Protein AF-A0A645HGG4-F1 (afdb_monomer_lite)

Organism: NCBI:txid1076179

Sequence (133 aa):
MFQNALDEYIRAIEFYDKREYKDSILYAAKSYESTLKVICGKTREQADGLTKEFVRSKYINDIPLQVSREGLRTNVLSSLPYLRNQLKVGHGEGGENILITPSLAKLILNLSATLNSFIVEQYKSYLPSPSNA

pLDDT: mean 90.97, std 12.58, range [39.81, 98.69]

InterPro domains:
  IPR026001 Abortive infection protein-like, C-terminal domain [PF14355] (4-123)

Structure (mmCIF, N/CA/C/O backbone):
data_AF-A0A645HGG4-F1
#
_entry.id   AF-A0A645HGG4-F1
#
loop_
_atom_site.group_PDB
_atom_site.id
_atom_site.type_symbol
_atom_site.label_atom_id
_atom_site.label_alt_id
_atom_site.label_comp_id
_atom_site.label_asym_id
_atom_site.label_entity_id
_atom_site.label_seq_id
_atom_site.pdbx_PDB_ins_code
_atom_site.Cartn_x
_atom_site.Cartn_y
_atom_site.Cartn_z
_atom_site.occupancy
_atom_site.B_iso_or_equiv
_atom_site.auth_seq_id
_atom_site.auth_comp_id
_atom_site.auth_asym_id
_atom_site.auth_atom_id
_atom_site.pdbx_PDB_model_num
ATOM 1 N N . MET A 1 1 ? -16.385 -6.948 -2.279 1.00 83.38 1 MET A N 1
ATOM 2 C CA . MET A 1 1 ? -15.962 -5.570 -1.932 1.00 83.38 1 MET A CA 1
ATOM 3 C C . MET A 1 1 ? -14.641 -5.194 -2.608 1.00 83.38 1 MET A C 1
ATOM 5 O O . MET A 1 1 ? -14.610 -4.180 -3.284 1.00 83.38 1 MET A O 1
ATOM 9 N N . PHE A 1 2 ? -13.587 -6.014 -2.506 1.00 93.94 2 PHE A N 1
ATOM 10 C CA . PHE A 1 2 ? -12.237 -5.693 -3.010 1.00 93.94 2 PHE A CA 1
ATOM 11 C C . PHE A 1 2 ? -11.905 -6.222 -4.422 1.00 93.94 2 PHE A C 1
ATOM 13 O O . PHE A 1 2 ? -10.733 -6.325 -4.763 1.00 93.94 2 PHE A O 1
ATOM 20 N N . GLN A 1 3 ? -12.902 -6.569 -5.247 1.00 95.50 3 GLN A N 1
ATOM 21 C CA . GLN A 1 3 ? -12.646 -7.255 -6.525 1.00 95.50 3 GLN A CA 1
ATOM 22 C C . GLN A 1 3 ? -11.762 -6.428 -7.469 1.00 95.50 3 GLN A C 1
ATOM 24 O O . GLN A 1 3 ? -10.765 -6.942 -7.951 1.00 95.50 3 GLN A O 1
ATOM 29 N N . ASN A 1 4 ? -12.048 -5.132 -7.640 1.00 95.69 4 ASN A N 1
ATOM 30 C CA . ASN A 1 4 ? -11.225 -4.268 -8.495 1.00 95.69 4 ASN A CA 1
ATOM 31 C C . ASN A 1 4 ? -9.761 -4.199 -8.022 1.00 95.69 4 ASN A C 1
ATOM 33 O O . ASN A 1 4 ? -8.844 -4.274 -8.831 1.00 95.69 4 ASN A O 1
ATOM 37 N N . ALA A 1 5 ? -9.540 -4.103 -6.707 1.00 96.88 5 ALA A N 1
ATOM 38 C CA . ALA A 1 5 ? -8.194 -4.081 -6.140 1.00 96.88 5 ALA A CA 1
ATOM 39 C C . ALA A 1 5 ? -7.453 -5.414 -6.347 1.00 96.88 5 ALA A C 1
ATOM 41 O O . ALA A 1 5 ? -6.242 -5.419 -6.577 1.00 96.88 5 ALA A O 1
ATOM 42 N N . LEU A 1 6 ? -8.171 -6.541 -6.283 1.00 97.69 6 LEU A N 1
ATOM 43 C CA . LEU A 1 6 ? -7.623 -7.866 -6.567 1.00 97.69 6 LEU A CA 1
ATOM 44 C C . LEU A 1 6 ? -7.273 -8.021 -8.052 1.00 97.69 6 LEU A C 1
ATOM 46 O O . LEU A 1 6 ? -6.174 -8.468 -8.364 1.00 97.69 6 LEU A O 1
ATOM 50 N N . ASP A 1 7 ? -8.160 -7.605 -8.954 1.00 98.44 7 ASP A N 1
ATOM 51 C CA . ASP A 1 7 ? -7.929 -7.664 -10.401 1.00 98.44 7 ASP A CA 1
ATOM 52 C C . ASP A 1 7 ? -6.708 -6.818 -10.800 1.00 98.44 7 ASP A C 1
ATOM 54 O O . ASP A 1 7 ? -5.884 -7.236 -11.614 1.00 98.44 7 ASP A O 1
ATOM 58 N N . GLU A 1 8 ? -6.543 -5.643 -10.184 1.00 98.44 8 GLU A N 1
ATOM 59 C CA . GLU A 1 8 ? -5.352 -4.807 -10.353 1.00 98.44 8 GLU A CA 1
ATOM 60 C C . GLU A 1 8 ? -4.082 -5.512 -9.861 1.00 98.44 8 GLU A C 1
ATOM 62 O O . GLU A 1 8 ? -3.052 -5.445 -10.530 1.00 98.44 8 GLU A O 1
ATOM 67 N N . TYR A 1 9 ? -4.143 -6.229 -8.736 1.00 98.62 9 TYR A N 1
ATOM 68 C CA . TYR A 1 9 ? -2.995 -6.983 -8.228 1.00 98.62 9 TYR A CA 1
ATOM 69 C C . TYR A 1 9 ? -2.632 -8.175 -9.122 1.00 98.62 9 TYR A C 1
ATOM 71 O O . TYR A 1 9 ? -1.455 -8.394 -9.403 1.00 98.62 9 TYR A O 1
ATOM 79 N N . ILE A 1 10 ? -3.626 -8.914 -9.622 1.00 98.62 10 ILE A N 1
ATOM 80 C CA . ILE A 1 10 ? -3.413 -10.025 -10.563 1.00 98.62 10 ILE A CA 1
ATOM 81 C C . ILE A 1 10 ? -2.710 -9.513 -11.822 1.00 98.62 10 ILE A C 1
ATOM 83 O O . ILE A 1 10 ? -1.679 -10.059 -12.211 1.00 98.62 10 ILE A O 1
ATOM 87 N N . ARG A 1 11 ? -3.175 -8.395 -12.394 1.00 98.56 11 ARG A N 1
ATOM 88 C CA . ARG A 1 11 ? -2.488 -7.752 -13.526 1.00 98.56 11 ARG A CA 1
ATOM 89 C C . ARG A 1 11 ? -1.054 -7.359 -13.185 1.00 98.56 11 ARG A C 1
ATOM 91 O O . ARG A 1 11 ? -0.166 -7.518 -14.016 1.00 98.56 11 ARG A O 1
ATOM 98 N N . ALA A 1 12 ? -0.797 -6.872 -11.970 1.00 98.62 12 ALA A N 1
ATOM 99 C CA . ALA A 1 12 ? 0.558 -6.536 -11.539 1.00 98.62 12 ALA A CA 1
ATOM 100 C C . ALA A 1 12 ? 1.508 -7.749 -11.574 1.00 98.62 12 ALA A C 1
ATOM 102 O O . ALA A 1 12 ? 2.674 -7.595 -11.949 1.00 98.62 12 ALA A O 1
ATOM 103 N N . ILE A 1 13 ? 1.013 -8.942 -11.222 1.00 98.69 13 ILE A N 1
ATOM 104 C CA . ILE A 1 13 ? 1.755 -10.208 -11.329 1.00 98.69 13 ILE A CA 1
ATOM 105 C C . ILE A 1 13 ? 1.972 -10.574 -12.800 1.00 98.69 13 ILE A C 1
ATOM 107 O O . ILE A 1 13 ? 3.102 -10.836 -13.199 1.00 98.69 13 ILE A O 1
ATOM 111 N N . GLU A 1 14 ? 0.928 -10.513 -13.628 1.00 98.62 14 GLU A N 1
ATOM 112 C CA . GLU A 1 14 ? 1.031 -10.826 -15.061 1.00 98.62 14 GLU A CA 1
ATOM 113 C C . GLU A 1 14 ? 2.065 -9.941 -15.775 1.00 98.62 14 GLU A C 1
ATOM 115 O O . GLU A 1 14 ? 2.865 -10.429 -16.576 1.00 98.62 14 GLU A O 1
ATOM 120 N N . PHE A 1 15 ? 2.088 -8.640 -15.470 1.00 98.44 15 PHE A N 1
ATOM 121 C CA . PHE A 1 15 ? 3.099 -7.718 -15.989 1.00 98.44 15 PHE A CA 1
ATOM 122 C C . PHE A 1 15 ? 4.505 -8.059 -15.491 1.00 98.44 15 PHE A C 1
ATOM 124 O O . PHE A 1 15 ? 5.469 -7.968 -16.253 1.00 98.44 15 PHE A O 1
ATOM 131 N N . TYR A 1 16 ? 4.641 -8.487 -14.233 1.00 98.50 16 TYR A N 1
ATOM 132 C CA . TYR A 1 16 ? 5.928 -8.927 -13.697 1.00 98.50 16 TYR A CA 1
ATOM 133 C C . TYR A 1 16 ? 6.475 -10.130 -14.474 1.00 98.50 16 TYR A C 1
ATOM 135 O O . TYR A 1 16 ? 7.642 -10.120 -14.875 1.00 98.50 16 TYR A O 1
ATOM 143 N N . ASP A 1 17 ? 5.629 -11.129 -14.732 1.00 98.38 17 ASP A N 1
ATOM 144 C CA . ASP A 1 17 ? 6.006 -12.362 -15.432 1.00 98.38 17 ASP A CA 1
ATOM 145 C C . ASP A 1 17 ? 6.420 -12.094 -16.887 1.00 98.38 17 ASP A C 1
ATOM 147 O O . ASP A 1 17 ? 7.355 -12.712 -17.401 1.00 98.38 17 ASP A O 1
ATOM 151 N N . LYS A 1 18 ? 5.803 -11.091 -17.525 1.00 98.19 18 LYS A N 1
ATOM 152 C CA . LYS A 1 18 ? 6.181 -10.588 -18.859 1.00 98.19 18 LYS A CA 1
ATOM 153 C C . LYS A 1 18 ? 7.411 -9.675 -18.857 1.00 98.19 18 LYS A C 1
ATOM 155 O O . LYS A 1 18 ? 7.860 -9.259 -19.921 1.00 98.19 18 LYS A O 1
ATOM 160 N N . ARG A 1 19 ? 7.988 -9.383 -17.685 1.00 97.06 19 ARG A N 1
ATOM 161 C CA . ARG A 1 19 ? 9.100 -8.430 -17.486 1.00 97.06 19 ARG A CA 1
ATOM 162 C C . ARG A 1 19 ? 8.737 -6.974 -17.812 1.00 97.06 19 ARG A C 1
ATOM 164 O O . ARG A 1 19 ? 9.616 -6.135 -18.002 1.00 97.06 19 ARG A O 1
ATOM 171 N N . GLU A 1 20 ? 7.450 -6.648 -17.800 1.00 96.00 20 GLU A N 1
ATOM 172 C CA . GLU A 1 20 ? 6.897 -5.301 -17.961 1.00 96.00 20 GLU A CA 1
ATOM 173 C C . GLU A 1 20 ? 6.872 -4.592 -16.592 1.00 96.00 20 GLU A C 1
ATOM 175 O O . GLU A 1 20 ? 5.833 -4.336 -15.985 1.00 96.00 20 GLU A O 1
ATOM 180 N N . TYR A 1 21 ? 8.059 -4.314 -16.041 1.00 95.81 21 TYR A N 1
ATOM 181 C CA . TYR A 1 21 ? 8.199 -3.909 -14.635 1.00 95.81 21 TYR A CA 1
ATOM 182 C C . TYR A 1 21 ? 7.536 -2.571 -14.286 1.00 95.81 21 TYR A C 1
ATOM 184 O O . TYR A 1 21 ? 7.063 -2.403 -13.162 1.00 95.81 21 TYR A O 1
ATOM 192 N N . LYS A 1 22 ? 7.472 -1.627 -15.232 1.00 94.38 22 LYS A N 1
ATOM 193 C CA . LYS A 1 22 ? 6.779 -0.344 -15.030 1.00 94.38 22 LYS A CA 1
ATOM 194 C C . LYS A 1 22 ? 5.282 -0.556 -14.814 1.00 94.38 22 LYS A C 1
ATOM 196 O O . LYS A 1 22 ? 4.732 -0.031 -13.847 1.00 94.38 22 LYS A O 1
ATOM 201 N N . ASP A 1 23 ? 4.647 -1.365 -15.655 1.00 95.75 23 ASP A N 1
ATOM 202 C CA . ASP A 1 23 ? 3.225 -1.684 -15.533 1.00 95.75 23 ASP A CA 1
ATOM 203 C C . ASP A 1 23 ? 2.942 -2.556 -14.311 1.00 95.75 23 ASP A C 1
ATOM 205 O O . ASP A 1 23 ? 1.974 -2.305 -13.593 1.00 95.75 23 ASP A O 1
ATOM 209 N N . SER A 1 24 ? 3.840 -3.488 -13.979 1.00 97.81 24 SER A N 1
ATOM 210 C CA . SER A 1 24 ? 3.757 -4.256 -12.732 1.00 97.81 24 SER A CA 1
ATOM 211 C C . SER A 1 24 ? 3.693 -3.341 -11.503 1.00 97.81 24 SER A C 1
ATOM 213 O O . SER A 1 24 ? 2.780 -3.451 -10.684 1.00 97.81 24 SER A O 1
ATOM 215 N N . ILE A 1 25 ? 4.598 -2.361 -11.406 1.00 97.31 25 ILE A N 1
ATOM 216 C CA . ILE A 1 25 ? 4.625 -1.385 -10.306 1.00 97.31 25 ILE A CA 1
ATOM 217 C C . ILE A 1 25 ? 3.383 -0.488 -10.318 1.00 97.31 25 ILE A C 1
ATOM 219 O O . ILE A 1 25 ? 2.809 -0.219 -9.260 1.00 97.31 25 ILE A O 1
ATOM 223 N N . LEU A 1 26 ? 2.949 -0.035 -11.498 1.00 96.31 26 LEU A N 1
ATOM 224 C CA . LEU A 1 26 ? 1.761 0.803 -11.642 1.00 96.31 26 LEU A CA 1
ATOM 225 C C . LEU A 1 26 ? 0.521 0.097 -11.091 1.00 96.31 26 LEU A C 1
ATOM 227 O O . LEU A 1 26 ? -0.224 0.676 -10.302 1.00 96.31 26 LEU A O 1
ATOM 231 N N . TYR A 1 27 ? 0.302 -1.150 -11.500 1.00 98.00 27 TYR A N 1
ATOM 232 C CA . TYR A 1 27 ? -0.865 -1.925 -11.099 1.00 98.00 27 TYR A CA 1
ATOM 233 C C . TYR A 1 27 ? -0.792 -2.385 -9.637 1.00 98.00 27 TYR A C 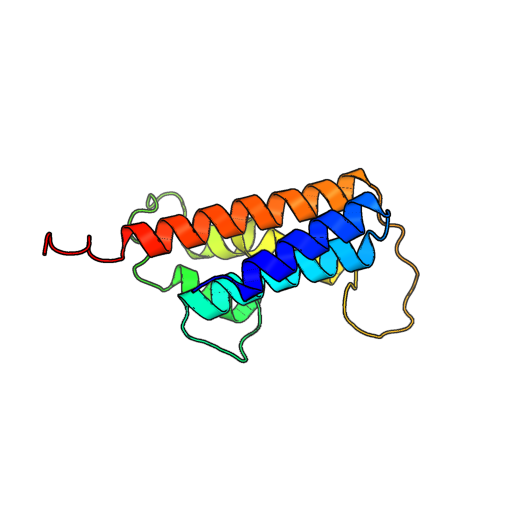1
ATOM 235 O O . TYR A 1 27 ? -1.811 -2.363 -8.947 1.00 98.00 27 TYR A O 1
ATOM 243 N N . ALA A 1 28 ? 0.405 -2.666 -9.113 1.00 98.38 28 ALA A N 1
ATOM 244 C CA . ALA A 1 28 ? 0.608 -2.914 -7.686 1.00 98.38 28 ALA A CA 1
ATOM 245 C C . ALA A 1 28 ? 0.226 -1.689 -6.832 1.00 98.38 28 ALA A C 1
ATOM 247 O O . ALA A 1 28 ? -0.411 -1.832 -5.786 1.00 98.38 28 ALA A O 1
ATOM 248 N N . ALA A 1 29 ? 0.573 -0.479 -7.285 1.00 97.00 29 ALA A N 1
ATOM 249 C CA . A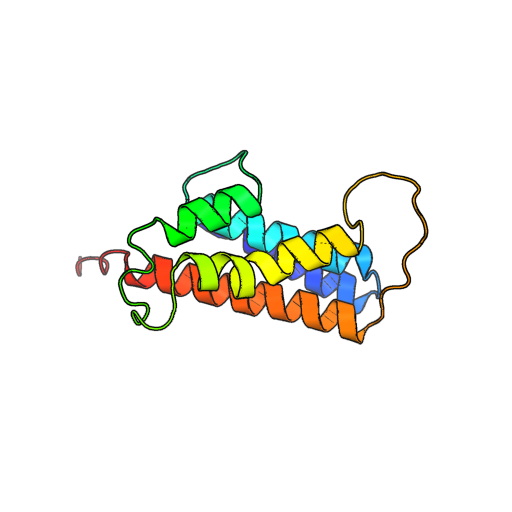LA A 1 29 ? 0.193 0.760 -6.610 1.00 97.00 29 ALA A CA 1
ATOM 250 C C . ALA A 1 29 ? -1.309 1.068 -6.739 1.00 97.00 29 ALA A C 1
ATOM 252 O O . ALA A 1 29 ? -1.921 1.496 -5.760 1.00 97.00 29 ALA A O 1
ATOM 253 N N . LYS A 1 30 ? -1.917 0.811 -7.909 1.00 96.50 30 LYS A N 1
ATOM 254 C CA . LYS A 1 30 ? -3.372 0.940 -8.106 1.00 96.50 30 LYS A CA 1
ATOM 255 C C . LYS A 1 30 ? -4.149 0.023 -7.169 1.00 96.50 30 LYS A C 1
ATOM 257 O O . LYS A 1 30 ? -5.038 0.508 -6.483 1.00 96.50 30 LYS A O 1
ATOM 262 N N . SER A 1 31 ? -3.743 -1.243 -7.061 1.00 98.44 31 SER A N 1
ATOM 263 C CA . SER A 1 31 ? -4.356 -2.204 -6.140 1.00 98.44 31 SER A CA 1
ATOM 264 C C . SER A 1 31 ? -4.377 -1.685 -4.699 1.00 98.44 31 SER A C 1
ATOM 266 O O . SER A 1 31 ? -5.413 -1.721 -4.033 1.00 98.44 31 SER A O 1
ATOM 268 N N . TYR A 1 32 ? -3.255 -1.137 -4.228 1.00 98.25 32 TYR A N 1
ATOM 269 C CA . TYR A 1 32 ? -3.163 -0.555 -2.891 1.00 98.25 32 TYR A CA 1
ATOM 270 C C . TYR A 1 32 ? -4.073 0.663 -2.704 1.00 98.25 32 TYR A C 1
ATOM 272 O O . TYR A 1 32 ? -4.814 0.750 -1.722 1.00 98.25 32 TYR A O 1
ATOM 280 N N . GLU A 1 33 ? -4.081 1.578 -3.674 1.00 97.19 33 GLU A N 1
ATOM 281 C CA . GLU A 1 33 ? -4.958 2.748 -3.650 1.00 97.19 33 GLU A CA 1
ATOM 282 C C . GLU A 1 33 ? -6.443 2.350 -3.678 1.00 97.19 33 GLU A C 1
ATOM 284 O O . GLU A 1 33 ? -7.236 2.874 -2.898 1.00 97.19 33 GLU A O 1
ATOM 289 N N . SER A 1 34 ? -6.823 1.388 -4.522 1.00 97.25 34 SER A N 1
ATOM 290 C CA . SER A 1 34 ? -8.179 0.842 -4.608 1.00 97.25 34 SER A CA 1
ATOM 291 C C . SER A 1 34 ? -8.615 0.175 -3.305 1.00 97.25 34 SER A C 1
ATOM 293 O O . SER A 1 34 ? -9.746 0.380 -2.862 1.00 97.25 34 SER A O 1
ATOM 295 N N . THR A 1 35 ? -7.731 -0.582 -2.649 1.00 98.00 35 THR A N 1
ATOM 296 C CA . THR A 1 35 ? -8.022 -1.193 -1.343 1.00 98.00 35 THR A CA 1
ATOM 297 C C . THR A 1 35 ? -8.295 -0.125 -0.287 1.00 98.00 35 THR A C 1
ATOM 299 O O . THR A 1 35 ? -9.309 -0.186 0.413 1.00 98.00 35 THR A O 1
ATOM 302 N N . LEU A 1 36 ? -7.444 0.900 -0.209 1.00 97.44 36 LEU A N 1
ATOM 303 C CA . LEU A 1 36 ? -7.641 2.016 0.712 1.00 97.44 36 LEU A CA 1
ATOM 304 C C . LEU A 1 36 ? -8.918 2.810 0.407 1.00 97.44 36 LEU A C 1
ATOM 306 O O . LEU A 1 36 ? -9.659 3.144 1.326 1.00 97.44 36 LEU A O 1
ATOM 310 N N . LYS A 1 37 ? -9.219 3.073 -0.869 1.00 96.56 37 LYS A N 1
ATOM 311 C CA . LYS A 1 37 ? -10.463 3.726 -1.312 1.00 96.56 37 LYS A CA 1
ATOM 312 C C . LYS A 1 37 ? -11.699 3.007 -0.789 1.00 96.56 37 LYS A C 1
ATOM 314 O O . LYS A 1 37 ? -12.607 3.641 -0.254 1.00 96.56 37 LYS A O 1
ATOM 319 N N . VAL A 1 38 ? -11.700 1.682 -0.895 1.00 95.88 38 VAL A N 1
ATOM 320 C CA . VAL A 1 38 ? -12.770 0.829 -0.376 1.00 95.88 38 VAL A CA 1
ATOM 321 C C . VAL A 1 38 ? -12.885 0.941 1.151 1.00 95.88 38 VAL A C 1
ATOM 323 O O . VAL A 1 38 ? -13.988 1.149 1.653 1.00 95.88 38 VAL A O 1
ATOM 326 N N . ILE A 1 39 ? -11.772 0.865 1.889 1.00 95.56 39 ILE A N 1
ATOM 327 C CA . ILE A 1 39 ? -11.751 0.932 3.366 1.00 95.56 39 ILE A CA 1
ATOM 328 C C . ILE A 1 39 ? -12.172 2.313 3.894 1.00 95.56 39 ILE A C 1
ATOM 330 O O . ILE A 1 39 ? -12.910 2.411 4.878 1.00 95.56 39 ILE A O 1
ATOM 334 N N . CYS A 1 40 ? -11.713 3.384 3.247 1.00 94.44 40 CYS A N 1
ATOM 335 C CA . CYS A 1 40 ? -11.995 4.770 3.622 1.00 94.44 40 CYS A CA 1
ATOM 336 C C . CYS A 1 40 ? -13.333 5.287 3.063 1.00 94.44 40 CYS A C 1
ATOM 338 O O . CYS A 1 40 ? -13.762 6.381 3.426 1.00 94.44 40 CYS A O 1
ATOM 340 N N . GLY A 1 41 ? -13.997 4.538 2.174 1.00 93.25 41 GLY A N 1
ATOM 341 C CA . GLY A 1 41 ? -15.234 4.972 1.517 1.00 93.25 41 GLY A CA 1
ATOM 342 C C . GLY A 1 41 ? -15.036 6.175 0.587 1.00 93.25 41 GLY A C 1
ATOM 343 O O . GLY A 1 41 ? -15.897 7.050 0.507 1.00 93.25 41 GLY A O 1
ATOM 344 N N . LYS A 1 42 ? -13.888 6.254 -0.097 1.00 91.44 42 LYS A N 1
ATOM 345 C CA . LYS A 1 42 ? -13.513 7.355 -1.000 1.00 91.44 42 LYS A CA 1
ATOM 346 C C . LYS A 1 42 ? -13.332 6.850 -2.423 1.00 91.44 42 LYS A C 1
ATOM 348 O O . LYS A 1 42 ? -12.936 5.715 -2.640 1.00 91.44 42 LYS A O 1
ATOM 353 N N . THR A 1 43 ? -13.557 7.715 -3.408 1.00 83.69 43 THR A N 1
ATOM 354 C CA . THR A 1 43 ? -13.394 7.359 -4.832 1.00 83.69 43 THR A CA 1
ATOM 355 C C . THR A 1 43 ? -12.354 8.205 -5.566 1.00 83.69 43 THR A C 1
ATOM 357 O O . THR A 1 43 ? -11.795 7.747 -6.559 1.00 83.69 43 THR A O 1
ATOM 360 N N . ARG A 1 44 ? -12.052 9.417 -5.077 1.00 85.88 44 ARG A N 1
ATOM 361 C CA . ARG A 1 44 ? -11.178 10.395 -5.758 1.00 85.88 44 ARG A CA 1
ATOM 362 C C . ARG A 1 44 ? -9.878 10.726 -5.022 1.00 85.88 44 ARG A C 1
ATOM 364 O O . ARG A 1 44 ? -9.046 11.434 -5.575 1.00 85.88 44 ARG A O 1
ATOM 371 N N . GLU A 1 45 ? -9.713 10.231 -3.802 1.00 89.81 45 GLU A N 1
ATOM 372 C CA . GLU A 1 45 ? -8.528 10.511 -2.990 1.00 89.81 45 GLU A CA 1
ATOM 373 C C . GLU A 1 45 ? -7.324 9.693 -3.480 1.00 89.81 45 GLU A C 1
ATOM 375 O O . GLU A 1 45 ? -7.490 8.560 -3.939 1.00 89.81 45 GLU A O 1
ATOM 380 N N . GLN A 1 46 ? -6.123 10.267 -3.388 1.00 90.94 46 GLN A N 1
ATOM 381 C CA . GLN A 1 46 ? -4.870 9.584 -3.725 1.00 90.94 46 GLN A CA 1
ATOM 382 C C . GLN A 1 46 ? -4.288 8.859 -2.507 1.00 90.94 46 GLN A C 1
ATOM 384 O O . GLN A 1 46 ? -4.668 9.127 -1.366 1.00 90.94 46 GLN A O 1
ATOM 389 N N . ALA A 1 47 ? -3.317 7.973 -2.739 1.00 88.56 47 ALA A N 1
ATOM 390 C CA . ALA A 1 47 ? -2.722 7.151 -1.687 1.00 88.56 47 ALA A CA 1
ATOM 391 C C . ALA A 1 47 ? -2.218 7.936 -0.452 1.00 88.56 47 ALA A C 1
ATOM 393 O O . ALA A 1 47 ? -2.415 7.463 0.662 1.00 88.56 47 ALA A O 1
ATOM 394 N N . ASP A 1 48 ? -1.621 9.129 -0.595 1.00 90.31 48 ASP A N 1
ATOM 395 C CA . ASP A 1 48 ? -1.161 9.920 0.569 1.00 90.31 48 ASP A CA 1
ATOM 396 C C . ASP A 1 48 ? -2.319 10.395 1.469 1.00 90.31 48 ASP A C 1
ATOM 398 O O . ASP A 1 48 ? -2.272 10.242 2.693 1.00 90.31 48 ASP A O 1
ATOM 402 N N . GLY A 1 49 ? -3.393 10.915 0.868 1.00 92.69 49 GLY A N 1
ATOM 403 C CA . GLY A 1 49 ? -4.590 11.322 1.606 1.00 92.69 49 GLY A CA 1
ATOM 404 C C . GLY A 1 49 ? -5.283 10.127 2.258 1.00 92.69 49 GLY A C 1
ATOM 405 O O . GLY A 1 49 ? -5.658 10.176 3.431 1.00 92.69 49 GLY A O 1
ATOM 406 N N . LEU A 1 50 ? -5.362 9.011 1.534 1.00 96.38 50 LEU A N 1
ATOM 407 C CA . LEU A 1 50 ? -5.961 7.773 2.020 1.00 96.38 50 LEU A CA 1
ATOM 408 C C . LEU A 1 50 ? -5.196 7.152 3.195 1.00 96.38 50 LEU A C 1
ATOM 410 O O . LEU A 1 50 ? -5.822 6.731 4.166 1.00 96.38 50 LEU A O 1
ATOM 414 N N . THR A 1 51 ? -3.858 7.109 3.165 1.00 96.25 51 THR A N 1
ATOM 415 C CA . THR A 1 51 ? -3.081 6.570 4.299 1.00 96.25 51 THR A CA 1
ATOM 416 C C . THR A 1 51 ? -3.246 7.437 5.542 1.00 96.25 51 THR A C 1
ATOM 418 O O . THR A 1 51 ? -3.329 6.912 6.653 1.00 96.25 51 THR A O 1
ATOM 421 N N . LYS A 1 52 ? -3.366 8.759 5.372 1.00 95.69 52 LYS A N 1
ATOM 422 C CA . LYS A 1 52 ? -3.663 9.698 6.461 1.00 95.69 52 LYS A CA 1
ATOM 423 C C . LYS A 1 52 ? -5.046 9.467 7.063 1.00 95.69 52 LYS A C 1
ATOM 425 O O . LYS A 1 52 ? -5.189 9.524 8.283 1.00 95.69 52 LYS A O 1
ATOM 430 N N . GLU A 1 53 ? -6.059 9.210 6.241 1.00 95.81 53 GLU A N 1
ATOM 431 C CA . GLU A 1 53 ? -7.391 8.845 6.731 1.00 95.81 53 GLU A CA 1
ATOM 432 C C . GLU A 1 53 ? -7.381 7.485 7.439 1.00 95.81 53 GLU A C 1
ATOM 434 O O . GLU A 1 53 ? -7.927 7.366 8.536 1.00 95.81 53 GLU A O 1
ATOM 439 N N . PHE A 1 54 ? -6.704 6.486 6.869 1.00 96.50 54 PHE A N 1
ATOM 440 C CA . PHE A 1 54 ? -6.599 5.150 7.449 1.00 96.50 54 PHE A CA 1
ATOM 441 C C . PHE A 1 54 ? -6.008 5.186 8.864 1.00 96.50 54 PHE A C 1
ATOM 443 O O . PHE A 1 54 ? -6.620 4.656 9.791 1.00 96.50 54 PHE A O 1
ATOM 450 N N . VAL A 1 55 ? -4.891 5.891 9.086 1.00 95.81 55 VAL A N 1
ATOM 451 C CA . VAL A 1 55 ? -4.284 5.983 10.430 1.00 95.81 55 VAL A CA 1
ATOM 452 C C . VAL A 1 55 ? -5.042 6.897 11.399 1.00 95.81 55 VAL A C 1
ATOM 454 O O . VAL A 1 55 ? -4.734 6.950 12.585 1.00 95.81 55 VAL A O 1
ATOM 457 N N . ARG A 1 56 ? -6.034 7.655 10.931 1.00 95.00 56 ARG A N 1
ATOM 458 C CA . ARG A 1 56 ? -6.956 8.401 11.805 1.00 95.00 56 ARG A CA 1
ATOM 459 C C . ARG A 1 56 ? -8.201 7.597 12.150 1.00 95.00 56 ARG A C 1
ATOM 461 O O . ARG A 1 56 ? -8.945 7.987 13.048 1.00 95.00 56 ARG A O 1
ATOM 468 N N . SER A 1 57 ? -8.432 6.501 11.437 1.00 94.31 57 SER A N 1
ATOM 469 C CA . SER A 1 57 ? -9.569 5.630 11.664 1.00 94.31 57 SER A CA 1
ATOM 470 C C . SER A 1 57 ? -9.422 4.833 12.961 1.00 94.31 57 SER A C 1
ATOM 472 O O . SER A 1 57 ? -8.341 4.658 13.524 1.00 94.31 57 SER A O 1
ATOM 474 N N . LYS A 1 58 ? -10.553 4.296 13.406 1.00 93.12 58 LYS A N 1
ATOM 475 C CA . LYS A 1 58 ? -10.650 3.356 14.525 1.00 93.12 58 LYS A CA 1
ATOM 476 C C . LYS A 1 58 ? -10.050 1.974 14.237 1.00 93.12 58 LYS A C 1
ATOM 478 O O . LYS A 1 58 ? -9.909 1.195 15.173 1.00 93.12 58 LYS A O 1
ATOM 483 N N . TYR A 1 59 ? -9.707 1.677 12.979 1.00 93.00 59 TYR A N 1
ATOM 484 C CA . TYR A 1 59 ? -9.212 0.362 12.559 1.00 93.00 59 TYR A CA 1
ATOM 485 C C . TYR A 1 59 ? -7.834 0.027 13.122 1.00 93.00 59 TYR A C 1
ATOM 487 O O . TYR A 1 59 ? -7.498 -1.141 13.156 1.00 93.00 59 TYR A O 1
ATOM 495 N N . ILE A 1 60 ? -7.075 1.034 13.567 1.00 92.19 60 ILE A N 1
ATOM 496 C CA . ILE A 1 60 ? -5.710 0.875 14.084 1.00 92.19 60 ILE A CA 1
ATOM 497 C C . ILE A 1 60 ? -5.604 1.162 15.592 1.00 92.19 60 ILE A C 1
ATOM 499 O O . ILE A 1 60 ? -4.565 1.600 16.090 1.00 92.19 60 ILE A O 1
ATOM 503 N N . ASN A 1 61 ? -6.712 1.043 16.327 1.00 90.88 61 ASN A N 1
ATOM 504 C CA . ASN A 1 61 ? -6.733 1.286 17.774 1.00 90.88 61 ASN A CA 1
ATOM 505 C C . ASN A 1 61 ? -6.021 0.180 18.577 1.00 90.88 61 ASN A C 1
ATOM 507 O O . ASN A 1 61 ? -5.660 0.416 19.725 1.00 90.88 61 ASN A O 1
ATOM 511 N N . ASP A 1 62 ? -5.838 -0.999 17.985 1.00 91.25 62 ASP A N 1
ATOM 512 C CA . ASP A 1 62 ? -5.129 -2.168 18.521 1.00 91.25 62 ASP A CA 1
ATOM 513 C C . ASP A 1 62 ? -3.604 -2.099 18.327 1.00 91.25 62 ASP A C 1
ATOM 515 O O . ASP A 1 62 ? -2.867 -2.863 18.952 1.00 91.25 62 ASP A O 1
ATOM 519 N N . ILE A 1 63 ? -3.113 -1.173 17.498 1.00 91.69 63 ILE A N 1
ATOM 520 C CA . ILE A 1 63 ? -1.679 -0.983 17.276 1.00 91.69 63 ILE A CA 1
ATOM 521 C C . ILE A 1 63 ? -0.999 -0.503 18.575 1.00 91.69 63 ILE A C 1
ATOM 523 O O . ILE A 1 63 ? -1.454 0.479 19.173 1.00 91.69 63 ILE A O 1
ATOM 527 N N . PRO A 1 64 ? 0.106 -1.146 19.017 1.00 93.44 64 PRO A N 1
ATOM 528 C CA . PRO A 1 64 ? 0.814 -0.761 20.236 1.00 93.44 64 PRO A CA 1
ATOM 529 C C . PRO A 1 64 ? 1.242 0.710 20.237 1.00 93.44 64 PRO A C 1
ATOM 531 O O . PRO A 1 64 ? 1.729 1.219 19.231 1.00 93.44 64 PRO A O 1
ATOM 534 N N . LEU A 1 65 ? 1.149 1.379 21.392 1.00 88.94 65 LEU A N 1
ATOM 535 C CA . LEU A 1 65 ? 1.462 2.811 21.537 1.00 88.94 65 LEU A CA 1
ATOM 536 C C . LEU A 1 65 ? 2.907 3.181 21.154 1.00 88.94 65 LEU A C 1
ATOM 538 O O . LEU A 1 65 ? 3.172 4.330 20.805 1.00 88.94 65 LEU A O 1
ATOM 542 N N . GLN A 1 66 ? 3.839 2.223 21.206 1.00 95.12 66 GLN A N 1
ATOM 543 C CA . GLN A 1 66 ? 5.226 2.390 20.757 1.00 95.12 66 GLN A CA 1
ATOM 544 C C . GLN A 1 66 ? 5.313 2.647 19.245 1.00 95.12 66 GLN A C 1
ATOM 546 O O . GLN A 1 66 ? 6.254 3.287 18.777 1.00 95.12 66 GLN A O 1
ATOM 551 N N . VAL A 1 67 ? 4.328 2.170 18.482 1.00 94.38 67 VAL A N 1
ATOM 552 C CA . VAL A 1 67 ? 4.180 2.449 17.057 1.00 94.38 67 VAL A CA 1
ATOM 553 C C . VAL A 1 67 ? 3.257 3.654 16.911 1.00 94.38 67 VAL A C 1
ATOM 555 O O . VAL A 1 67 ? 2.031 3.544 16.937 1.00 94.38 67 VAL A O 1
ATOM 558 N N . SER A 1 68 ? 3.845 4.842 16.759 1.00 95.88 68 SER A N 1
ATOM 559 C CA . SER A 1 68 ? 3.045 6.045 16.535 1.00 95.88 68 SER A CA 1
ATOM 560 C C . SER A 1 68 ? 2.278 5.944 15.213 1.00 95.88 68 SER A C 1
ATOM 562 O O . SER A 1 68 ? 2.788 5.445 14.209 1.00 95.88 68 SER A O 1
ATOM 564 N N . ARG A 1 69 ? 1.046 6.461 15.191 1.00 95.19 69 ARG A N 1
ATOM 565 C CA . ARG A 1 69 ? 0.178 6.438 13.999 1.00 95.19 69 ARG A CA 1
ATOM 566 C C . ARG A 1 69 ? 0.822 7.115 12.794 1.00 95.19 69 ARG A C 1
ATOM 568 O O . ARG A 1 69 ? 0.748 6.608 11.680 1.00 95.19 69 ARG A O 1
ATOM 575 N N . GLU A 1 70 ? 1.478 8.249 13.031 1.00 95.31 70 GLU A N 1
ATOM 576 C CA . GLU A 1 70 ? 2.187 8.969 11.977 1.00 95.31 70 GLU A CA 1
ATOM 577 C C . GLU A 1 70 ? 3.441 8.214 11.529 1.00 95.31 70 GLU A C 1
ATOM 579 O O . GLU A 1 70 ? 3.687 8.133 10.333 1.00 95.31 70 GLU A O 1
ATOM 584 N N . GLY A 1 71 ? 4.183 7.587 12.449 1.00 96.25 71 GLY A N 1
ATOM 585 C CA . GLY A 1 71 ? 5.329 6.746 12.097 1.00 96.25 71 GLY A CA 1
ATOM 586 C C . GLY A 1 71 ? 4.927 5.521 11.273 1.00 96.25 71 GLY A C 1
ATOM 587 O O . GLY A 1 71 ? 5.599 5.195 10.297 1.00 96.25 71 GLY A O 1
ATOM 588 N N . LEU A 1 72 ? 3.801 4.880 11.606 1.00 96.56 72 LEU A N 1
ATOM 589 C CA . LEU A 1 72 ? 3.214 3.809 10.796 1.00 96.56 72 LEU A CA 1
ATOM 590 C C . LEU A 1 72 ? 2.861 4.318 9.392 1.00 96.56 72 LEU A C 1
ATOM 592 O O . LEU A 1 72 ? 3.179 3.664 8.397 1.00 96.56 72 LEU A O 1
ATOM 596 N N . ARG A 1 73 ? 2.250 5.506 9.298 1.00 96.88 73 ARG A N 1
ATOM 597 C CA . ARG A 1 73 ? 1.913 6.133 8.016 1.00 96.88 73 ARG A CA 1
ATOM 598 C C . ARG A 1 73 ? 3.159 6.366 7.166 1.00 96.88 73 ARG A C 1
ATOM 600 O O . ARG A 1 73 ? 3.248 5.836 6.065 1.00 96.88 73 ARG A O 1
ATOM 607 N N . THR A 1 74 ? 4.111 7.149 7.666 1.00 95.81 74 THR A N 1
ATOM 608 C CA . THR A 1 74 ? 5.235 7.653 6.869 1.00 95.81 74 THR A CA 1
ATOM 609 C C . THR A 1 74 ? 6.265 6.580 6.552 1.00 95.81 74 THR A C 1
ATOM 611 O O . THR A 1 74 ? 6.760 6.543 5.429 1.00 95.81 74 THR A O 1
ATOM 614 N N . ASN A 1 75 ? 6.562 5.690 7.503 1.00 95.88 75 ASN A N 1
ATOM 615 C CA . ASN A 1 75 ? 7.642 4.715 7.349 1.00 95.88 75 ASN A CA 1
ATOM 616 C C . ASN A 1 75 ? 7.176 3.401 6.715 1.00 95.88 75 ASN A C 1
ATOM 618 O O . ASN A 1 75 ? 7.982 2.710 6.096 1.00 95.88 75 ASN A O 1
ATOM 622 N N . VAL A 1 76 ? 5.896 3.041 6.865 1.00 97.12 76 VAL A N 1
ATOM 623 C CA . VAL A 1 76 ? 5.375 1.741 6.410 1.00 97.12 76 VAL A CA 1
ATOM 624 C C . VAL A 1 76 ? 4.344 1.924 5.303 1.00 97.12 76 VAL A C 1
ATOM 626 O O . VAL A 1 76 ? 4.586 1.508 4.169 1.00 97.12 76 VAL A O 1
ATOM 629 N N . LEU A 1 77 ? 3.220 2.586 5.584 1.00 97.50 77 LEU A N 1
ATOM 630 C CA . LEU A 1 77 ? 2.096 2.677 4.641 1.00 97.50 77 LEU A CA 1
ATOM 631 C C . LEU A 1 77 ? 2.402 3.543 3.408 1.00 97.50 77 LEU A C 1
ATOM 633 O O . LEU A 1 77 ? 1.832 3.315 2.339 1.00 97.50 77 LEU A O 1
ATOM 637 N N . SER A 1 78 ? 3.306 4.513 3.536 1.00 96.50 78 SER A N 1
ATOM 638 C CA . SER A 1 78 ? 3.747 5.379 2.437 1.00 96.50 78 SER A CA 1
ATOM 639 C C . SER A 1 78 ? 4.915 4.807 1.629 1.00 96.50 78 SER A C 1
ATOM 641 O O . SER A 1 78 ? 5.287 5.408 0.622 1.00 96.50 78 SER A O 1
ATOM 643 N N . SER A 1 79 ? 5.464 3.642 1.999 1.00 96.69 79 SER A N 1
ATOM 644 C CA . SER A 1 79 ? 6.603 3.030 1.295 1.00 96.69 79 SER A CA 1
ATOM 645 C C . SER A 1 79 ? 6.309 2.759 -0.188 1.00 96.69 79 SER A C 1
ATOM 647 O O . SER A 1 79 ? 7.110 3.106 -1.056 1.00 96.69 79 SER A O 1
ATOM 649 N N . LEU A 1 80 ? 5.133 2.210 -0.501 1.00 95.75 80 LEU A N 1
ATOM 650 C CA . LEU A 1 80 ? 4.724 1.903 -1.872 1.00 95.75 80 LEU A CA 1
ATOM 651 C C . LEU A 1 80 ? 4.441 3.168 -2.715 1.00 95.75 80 LEU A C 1
ATOM 653 O O . LEU A 1 80 ? 5.027 3.286 -3.796 1.00 95.75 80 LEU A O 1
ATOM 657 N N . PRO A 1 81 ? 3.625 4.143 -2.254 1.00 93.75 81 PRO A N 1
ATOM 658 C CA . PRO A 1 81 ? 3.468 5.426 -2.944 1.00 93.75 81 PRO A CA 1
ATOM 659 C C . PRO A 1 81 ? 4.795 6.157 -3.168 1.00 93.75 81 PRO A C 1
ATOM 661 O O . PRO A 1 81 ? 5.032 6.676 -4.257 1.00 93.75 81 PRO A O 1
ATOM 664 N N . TYR A 1 82 ? 5.681 6.154 -2.166 1.00 94.88 82 TYR A N 1
ATOM 665 C CA . TYR A 1 82 ? 7.008 6.749 -2.272 1.00 94.88 82 TYR A CA 1
ATOM 666 C C . TYR A 1 82 ? 7.810 6.112 -3.411 1.00 94.88 82 TYR A C 1
ATOM 668 O O . TYR A 1 82 ? 8.226 6.824 -4.324 1.00 94.88 82 TYR A O 1
ATOM 676 N N . LEU A 1 83 ? 7.969 4.783 -3.411 1.00 94.50 83 LEU A N 1
ATOM 677 C CA . LEU A 1 83 ? 8.743 4.069 -4.433 1.00 94.50 83 LEU A CA 1
ATOM 678 C C . LEU A 1 83 ? 8.178 4.286 -5.840 1.00 94.50 83 LEU A C 1
ATOM 680 O O . LEU A 1 83 ? 8.933 4.588 -6.762 1.00 94.50 83 LEU A O 1
ATOM 684 N N . ARG A 1 84 ? 6.853 4.198 -6.011 1.00 92.31 84 ARG A N 1
ATOM 685 C CA . ARG A 1 84 ? 6.193 4.470 -7.297 1.00 92.31 84 ARG A CA 1
ATOM 686 C C . ARG A 1 84 ? 6.532 5.875 -7.815 1.00 92.31 84 ARG A C 1
ATOM 688 O O . ARG A 1 84 ? 6.866 6.023 -8.992 1.00 92.31 84 ARG A O 1
ATOM 695 N N . ASN A 1 85 ? 6.461 6.882 -6.944 1.00 91.69 85 ASN A N 1
ATOM 696 C CA . ASN A 1 85 ? 6.722 8.276 -7.300 1.00 91.69 85 ASN A CA 1
ATOM 697 C C . ASN A 1 85 ? 8.201 8.513 -7.638 1.00 91.69 85 ASN A C 1
ATOM 699 O O . ASN A 1 85 ? 8.490 9.167 -8.638 1.00 91.69 85 ASN A O 1
ATOM 703 N N . GLN A 1 86 ? 9.135 7.937 -6.871 1.00 91.31 86 GLN A N 1
ATOM 704 C CA . GLN A 1 86 ? 10.573 8.033 -7.169 1.00 91.31 86 GLN A CA 1
ATOM 705 C C . GLN A 1 86 ? 10.932 7.387 -8.514 1.00 91.31 86 GLN A C 1
ATOM 707 O O . GLN A 1 86 ? 11.804 7.874 -9.229 1.00 91.31 86 GLN A O 1
ATOM 712 N N . LEU A 1 87 ? 10.224 6.320 -8.890 1.00 91.06 87 LEU A N 1
ATOM 713 C CA . LEU A 1 87 ? 10.396 5.630 -10.170 1.00 91.06 87 LEU A CA 1
ATOM 714 C C . LEU A 1 87 ? 9.610 6.273 -11.326 1.00 91.06 87 LEU A C 1
ATOM 716 O O . LEU A 1 87 ? 9.622 5.737 -12.434 1.00 91.06 87 LEU A O 1
ATOM 720 N N . LYS A 1 88 ? 8.925 7.402 -11.082 1.00 87.50 88 LYS A N 1
ATOM 721 C CA . LYS A 1 88 ? 8.126 8.151 -12.069 1.00 87.50 88 LYS A CA 1
ATOM 722 C C . LYS A 1 88 ? 7.106 7.276 -12.819 1.00 87.50 88 LYS A C 1
ATOM 724 O O . LYS A 1 88 ? 6.818 7.490 -13.993 1.00 87.50 88 LYS A O 1
ATOM 729 N N . VAL A 1 89 ? 6.542 6.269 -12.148 1.00 86.00 89 VAL A N 1
ATOM 730 C CA . VAL A 1 89 ? 5.604 5.321 -12.766 1.00 86.00 89 VAL A CA 1
ATOM 731 C C . VAL A 1 89 ? 4.178 5.891 -12.794 1.00 86.00 89 VAL A C 1
ATOM 733 O O . VAL A 1 89 ? 3.592 6.217 -11.757 1.00 86.00 89 VAL A O 1
ATOM 736 N N . GLY A 1 90 ? 3.571 5.940 -13.984 1.00 73.19 90 GLY A N 1
ATOM 737 C CA . GLY A 1 90 ? 2.160 6.303 -14.179 1.00 73.19 90 GLY A CA 1
ATOM 738 C C . GLY A 1 90 ? 1.879 7.788 -14.414 1.00 73.19 90 GLY A C 1
ATOM 739 O O . GLY A 1 90 ? 0.715 8.161 -14.526 1.00 73.19 90 GLY A O 1
ATOM 740 N N . HIS A 1 91 ? 2.912 8.623 -14.510 1.00 67.88 91 HIS A N 1
ATOM 741 C CA . HIS A 1 91 ? 2.795 9.973 -15.052 1.00 67.88 91 HIS A CA 1
ATOM 742 C C . HIS A 1 91 ? 3.285 9.900 -16.498 1.00 67.88 91 HIS A C 1
ATOM 744 O O . HIS A 1 91 ? 4.392 9.428 -16.733 1.00 67.88 91 HIS A O 1
ATOM 750 N N . GLY A 1 92 ? 2.443 10.269 -17.469 1.00 55.84 92 GLY A N 1
ATOM 751 C CA . GLY A 1 92 ? 2.708 10.168 -18.915 1.00 55.84 92 GLY A CA 1
ATOM 752 C C . GLY A 1 92 ? 3.807 11.104 -19.429 1.00 55.84 92 GLY A C 1
ATOM 753 O O . GLY A 1 92 ? 3.741 11.583 -20.556 1.00 55.84 92 GLY A O 1
ATOM 754 N N . GLU A 1 93 ? 4.787 11.412 -18.592 1.00 48.09 93 GLU A N 1
ATOM 755 C CA . GLU A 1 93 ? 5.891 12.290 -18.911 1.00 48.09 93 GLU A CA 1
ATOM 756 C C . GLU A 1 93 ? 6.987 11.469 -19.584 1.00 48.09 93 GLU A C 1
ATOM 758 O O . GLU A 1 93 ? 7.438 10.453 -19.053 1.00 48.09 93 GLU A O 1
ATOM 763 N N . GLY A 1 94 ? 7.423 11.932 -20.758 1.00 51.53 94 GLY A N 1
ATOM 764 C CA . GLY A 1 94 ? 8.570 11.422 -21.514 1.00 51.53 94 GLY A CA 1
ATOM 765 C C . GLY A 1 94 ? 9.914 11.648 -20.813 1.00 51.53 94 G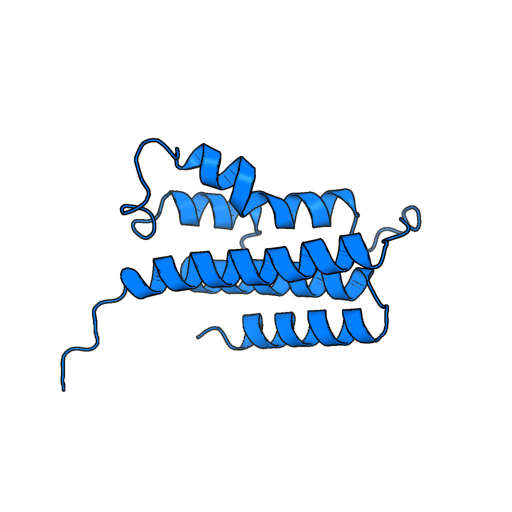LY A C 1
ATOM 766 O O . GLY A 1 94 ? 10.881 12.064 -21.444 1.00 51.53 94 GLY A O 1
ATOM 767 N N . GLY A 1 95 ? 9.959 11.428 -19.499 1.00 53.88 95 GLY A N 1
ATOM 768 C CA . GLY A 1 95 ? 11.155 11.470 -18.679 1.00 53.88 95 GLY A CA 1
ATOM 769 C C . GLY A 1 95 ? 12.008 10.217 -18.849 1.00 53.88 95 GLY A C 1
ATOM 770 O O . GLY A 1 95 ? 11.546 9.182 -19.334 1.00 53.88 95 GLY A O 1
ATOM 771 N N . GLU A 1 96 ? 13.269 10.347 -18.436 1.00 58.09 96 GLU A N 1
ATOM 772 C CA . GLU A 1 96 ? 14.307 9.321 -18.527 1.00 58.09 96 GLU A CA 1
ATOM 773 C C . GLU A 1 96 ? 13.786 7.915 -18.228 1.00 58.09 96 GLU A C 1
ATOM 775 O O . GLU A 1 96 ? 13.056 7.670 -17.261 1.00 58.09 96 GLU A O 1
ATOM 780 N N . ASN A 1 97 ? 14.185 6.968 -19.074 1.00 67.94 97 ASN A N 1
ATOM 781 C CA . ASN A 1 97 ? 13.818 5.576 -18.917 1.00 67.94 97 ASN A CA 1
ATOM 782 C C . ASN A 1 97 ? 14.572 5.005 -17.705 1.00 67.94 97 ASN A C 1
ATOM 784 O O . ASN A 1 97 ? 15.674 4.481 -17.842 1.00 67.94 97 ASN A O 1
ATOM 788 N N . ILE A 1 98 ? 14.000 5.157 -16.506 1.00 83.94 98 ILE A N 1
ATOM 789 C CA . ILE A 1 98 ? 14.560 4.571 -15.287 1.00 83.94 98 ILE A CA 1
ATOM 790 C C . ILE A 1 98 ? 14.579 3.056 -15.477 1.00 83.94 98 ILE A C 1
ATOM 792 O O . ILE A 1 98 ? 13.532 2.430 -15.670 1.00 83.94 98 ILE A O 1
ATOM 796 N N . LEU A 1 99 ? 15.778 2.475 -15.432 1.00 87.50 99 LEU A N 1
ATOM 797 C CA . LEU A 1 99 ? 15.955 1.033 -15.476 1.00 87.50 99 LEU A CA 1
ATOM 798 C C . LEU A 1 99 ? 15.459 0.435 -14.159 1.00 87.50 99 LEU A C 1
ATOM 800 O O . LEU A 1 99 ? 16.045 0.651 -13.099 1.00 87.50 99 LEU A O 1
ATOM 804 N N . ILE A 1 100 ? 14.379 -0.336 -14.235 1.00 93.56 100 ILE A N 1
ATOM 805 C CA . ILE A 1 100 ? 13.808 -1.033 -13.085 1.00 93.56 100 ILE A CA 1
ATOM 806 C C . ILE A 1 100 ? 14.338 -2.460 -13.088 1.00 93.56 100 ILE A C 1
ATOM 808 O O . ILE A 1 100 ? 14.116 -3.215 -14.035 1.00 93.56 100 ILE A O 1
ATOM 812 N N . THR A 1 101 ? 15.048 -2.837 -12.027 1.00 96.38 101 THR A N 1
ATOM 813 C CA . THR A 1 101 ? 15.563 -4.199 -11.890 1.00 96.38 101 THR A CA 1
ATOM 814 C C . THR A 1 101 ? 14.441 -5.178 -11.518 1.00 96.38 101 THR A C 1
ATOM 816 O O . THR A 1 101 ? 13.488 -4.799 -10.826 1.00 96.38 101 THR A O 1
ATOM 819 N N . PRO A 1 102 ? 14.563 -6.467 -11.891 1.00 98.00 102 PRO A N 1
ATOM 820 C CA . PRO A 1 102 ? 13.582 -7.485 -11.513 1.00 98.00 102 PRO A CA 1
ATOM 821 C C . PRO A 1 102 ? 13.401 -7.618 -9.994 1.00 98.00 102 PRO A C 1
ATOM 823 O O . PRO A 1 102 ? 12.297 -7.893 -9.525 1.00 98.00 102 PRO A O 1
ATOM 826 N N . SER A 1 103 ? 14.473 -7.423 -9.216 1.00 98.31 103 SER A N 1
ATOM 827 C CA . SER A 1 103 ? 14.440 -7.494 -7.751 1.00 98.31 103 SER A CA 1
ATOM 828 C C . SER A 1 103 ? 13.699 -6.309 -7.131 1.00 98.31 103 SER A C 1
ATOM 830 O O . SER A 1 103 ? 12.905 -6.512 -6.215 1.00 98.31 103 SER A O 1
ATOM 832 N N . LEU A 1 104 ? 13.887 -5.093 -7.658 1.00 97.50 104 LEU A N 1
ATOM 833 C CA . LEU A 1 104 ? 13.158 -3.910 -7.197 1.00 97.50 104 LEU A CA 1
ATOM 834 C C . LEU A 1 104 ? 11.666 -4.007 -7.532 1.00 97.50 104 LEU A C 1
ATOM 836 O O . LEU A 1 104 ? 10.825 -3.759 -6.671 1.00 97.50 104 LEU A O 1
ATOM 840 N N . ALA A 1 105 ? 11.326 -4.434 -8.751 1.00 97.94 105 ALA A N 1
ATOM 841 C CA . ALA A 1 105 ? 9.934 -4.671 -9.129 1.00 97.94 105 ALA A CA 1
ATOM 842 C C . ALA A 1 105 ? 9.276 -5.728 -8.226 1.00 97.94 105 ALA A C 1
ATOM 844 O O . ALA A 1 105 ? 8.153 -5.532 -7.762 1.00 97.94 105 ALA A O 1
ATOM 845 N N . LYS A 1 106 ? 9.996 -6.813 -7.898 1.00 98.56 106 LYS A N 1
ATOM 846 C CA . LYS A 1 106 ? 9.487 -7.857 -6.997 1.00 98.56 106 LYS A CA 1
ATOM 847 C C . LYS A 1 106 ? 9.299 -7.355 -5.569 1.00 98.56 106 LYS A C 1
ATOM 849 O O . LYS A 1 106 ? 8.296 -7.693 -4.948 1.00 98.56 106 LYS A O 1
ATOM 854 N N . LEU A 1 107 ? 10.225 -6.536 -5.063 1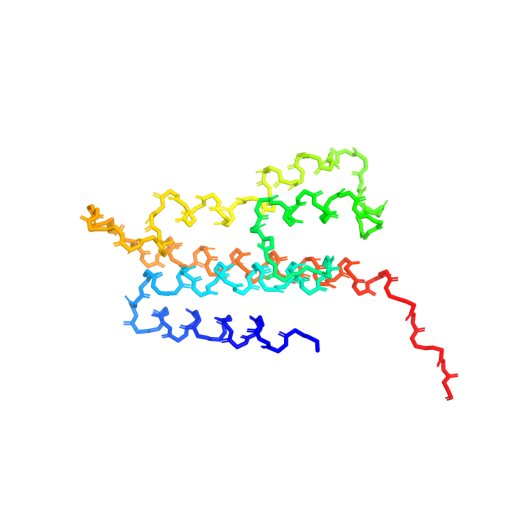.00 98.38 107 LEU A N 1
ATOM 855 C CA . LEU A 1 107 ? 10.086 -5.883 -3.760 1.00 98.38 107 LEU A CA 1
ATOM 856 C C . LEU A 1 107 ? 8.793 -5.063 -3.703 1.00 98.38 107 LEU A C 1
ATOM 858 O O . LEU A 1 107 ? 8.017 -5.220 -2.769 1.00 98.38 107 LEU A O 1
ATOM 862 N N . ILE A 1 108 ? 8.537 -4.236 -4.717 1.00 98.25 108 ILE A N 1
ATOM 863 C CA . ILE A 1 108 ? 7.342 -3.385 -4.783 1.00 98.25 108 ILE A CA 1
ATOM 864 C C . ILE A 1 108 ? 6.058 -4.221 -4.878 1.00 98.25 108 ILE A C 1
ATOM 866 O O . ILE A 1 108 ? 5.079 -3.932 -4.188 1.00 98.25 108 ILE A O 1
ATOM 870 N N . LEU A 1 109 ? 6.065 -5.283 -5.686 1.00 98.38 109 LEU A N 1
ATOM 871 C CA . LEU A 1 109 ? 4.935 -6.206 -5.811 1.00 98.38 109 LEU A CA 1
ATOM 872 C C . LEU A 1 109 ? 4.620 -6.905 -4.477 1.00 98.38 109 LEU A C 1
ATOM 874 O O . LEU A 1 109 ? 3.455 -7.027 -4.094 1.00 98.38 109 LEU A O 1
ATOM 878 N N . ASN A 1 110 ? 5.658 -7.327 -3.751 1.00 98.62 110 ASN A N 1
ATOM 879 C CA . ASN A 1 110 ? 5.516 -7.936 -2.431 1.00 98.62 110 ASN A CA 1
ATOM 880 C C . ASN A 1 110 ? 5.052 -6.911 -1.385 1.00 98.62 110 ASN A C 1
ATOM 882 O O . ASN A 1 110 ? 4.193 -7.232 -0.571 1.00 98.62 110 ASN A O 1
ATOM 886 N N . LEU A 1 111 ? 5.556 -5.671 -1.426 1.00 98.38 111 LEU A N 1
ATOM 887 C CA . LEU A 1 111 ? 5.083 -4.586 -0.560 1.00 98.38 111 LEU A CA 1
ATOM 888 C C . LEU A 1 111 ? 3.590 -4.320 -0.765 1.00 98.38 111 LEU A C 1
ATOM 890 O O . LEU A 1 111 ? 2.869 -4.193 0.217 1.00 98.38 111 LEU A O 1
ATOM 894 N N . SER A 1 112 ? 3.110 -4.290 -2.011 1.00 98.50 112 SER A N 1
ATOM 895 C CA . SER A 1 112 ? 1.678 -4.142 -2.301 1.00 98.50 112 SER A CA 1
ATOM 896 C C . SER A 1 112 ? 0.843 -5.247 -1.650 1.00 98.50 112 SER A C 1
ATOM 898 O O . SER A 1 112 ? -0.113 -4.935 -0.944 1.00 98.50 112 SER A O 1
ATOM 900 N N . ALA A 1 113 ? 1.247 -6.518 -1.774 1.00 98.50 113 ALA A N 1
ATOM 901 C CA . ALA A 1 113 ? 0.573 -7.619 -1.081 1.00 98.50 113 ALA A C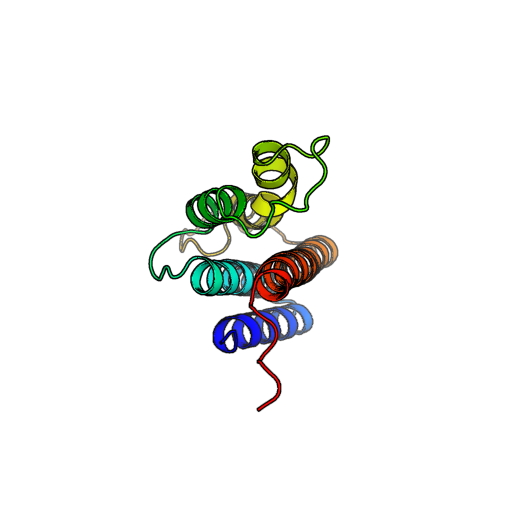A 1
ATOM 902 C C . ALA A 1 113 ? 0.592 -7.457 0.443 1.00 98.50 113 ALA A C 1
ATOM 904 O O . ALA A 1 113 ? -0.460 -7.533 1.071 1.00 98.50 113 ALA A O 1
ATOM 905 N N . THR A 1 114 ? 1.760 -7.205 1.038 1.00 98.56 114 THR A N 1
ATOM 906 C CA . THR A 1 114 ? 1.903 -7.046 2.492 1.00 98.56 114 THR A CA 1
ATOM 907 C C . THR A 1 114 ? 1.025 -5.916 3.023 1.00 98.56 114 THR A C 1
ATOM 909 O O . THR A 1 114 ? 0.305 -6.100 4.004 1.00 98.56 114 THR A O 1
ATOM 912 N N . LEU A 1 115 ? 1.055 -4.753 2.367 1.00 98.50 115 LEU A N 1
ATOM 913 C CA . LEU A 1 115 ? 0.275 -3.591 2.781 1.00 98.50 115 LEU A CA 1
ATOM 914 C C . LEU A 1 115 ? -1.226 -3.828 2.600 1.00 98.50 115 LEU A C 1
ATOM 916 O O . LEU A 1 115 ? -1.982 -3.523 3.518 1.00 98.50 115 LEU A O 1
ATOM 920 N N . ASN A 1 116 ? -1.651 -4.409 1.471 1.00 98.38 116 ASN A N 1
ATOM 921 C CA . ASN A 1 116 ? -3.046 -4.783 1.230 1.00 98.38 116 ASN A CA 1
ATOM 922 C C . ASN A 1 116 ? -3.571 -5.744 2.299 1.00 98.38 116 ASN A C 1
ATOM 924 O O . ASN A 1 116 ? -4.634 -5.497 2.867 1.00 98.38 116 ASN A O 1
ATOM 928 N N . SER A 1 117 ? -2.829 -6.814 2.592 1.00 97.75 117 SER A N 1
ATOM 929 C CA . SER A 1 117 ? -3.216 -7.788 3.615 1.00 97.75 117 SER A CA 1
ATOM 930 C C . SER A 1 117 ? -3.369 -7.120 4.976 1.00 97.75 117 SER A C 1
ATOM 932 O O . SER A 1 117 ? -4.426 -7.241 5.591 1.00 97.75 117 SER A O 1
ATOM 934 N N . PHE A 1 118 ? -2.378 -6.326 5.392 1.00 97.50 118 PHE A N 1
ATOM 935 C CA . PHE A 1 118 ? -2.412 -5.624 6.674 1.00 97.50 118 PHE A CA 1
ATOM 936 C C . PHE A 1 118 ? -3.642 -4.712 6.815 1.00 97.50 118 PHE A C 1
ATOM 938 O O . PHE A 1 118 ? -4.392 -4.830 7.784 1.00 97.50 118 PHE A O 1
ATOM 945 N N . ILE A 1 119 ? -3.900 -3.822 5.848 1.00 97.25 119 ILE A N 1
ATOM 946 C CA . ILE A 1 119 ? -5.022 -2.873 5.962 1.00 97.25 119 ILE A CA 1
ATOM 947 C C . ILE A 1 119 ? -6.386 -3.570 5.885 1.00 97.25 119 ILE A C 1
ATOM 949 O O . ILE A 1 119 ? -7.330 -3.145 6.552 1.00 97.25 119 ILE A O 1
ATOM 953 N N . VAL A 1 120 ? -6.499 -4.653 5.107 1.00 96.69 120 VAL A N 1
ATOM 954 C CA . VAL A 1 120 ? -7.729 -5.448 5.010 1.00 96.69 120 VAL A CA 1
ATOM 955 C C . VAL A 1 120 ? -7.988 -6.213 6.303 1.00 96.69 120 VAL A C 1
ATOM 957 O O . VAL A 1 120 ? -9.136 -6.283 6.733 1.00 96.69 120 VAL A O 1
ATOM 960 N N . GLU A 1 121 ? -6.959 -6.775 6.932 1.00 95.56 121 GLU A N 1
ATOM 961 C CA . GLU A 1 121 ? -7.085 -7.456 8.222 1.00 95.56 121 GLU A CA 1
ATOM 962 C C . GLU A 1 121 ? -7.522 -6.488 9.321 1.00 95.56 121 GLU A C 1
ATOM 964 O O . GLU A 1 121 ? -8.503 -6.758 10.009 1.00 95.56 121 GLU A O 1
ATOM 969 N N . GLN A 1 122 ? -6.887 -5.319 9.418 1.00 94.94 122 GLN A N 1
ATOM 970 C CA . GLN A 1 122 ? -7.273 -4.266 10.365 1.00 94.94 122 GLN A CA 1
ATOM 971 C C . GLN A 1 122 ? -8.724 -3.808 10.151 1.00 94.94 122 GLN A C 1
ATOM 973 O O . GLN A 1 122 ? -9.497 -3.672 11.100 1.00 94.94 122 GLN A O 1
ATOM 978 N N . TYR A 1 123 ? -9.138 -3.641 8.891 1.00 94.75 123 TYR A N 1
ATOM 979 C CA . TYR A 1 123 ? -10.523 -3.321 8.556 1.00 94.75 123 TYR A CA 1
ATOM 980 C C . TYR A 1 123 ? -11.497 -4.436 8.974 1.00 94.75 123 TYR A C 1
ATOM 982 O O . TYR A 1 123 ? -12.515 -4.156 9.607 1.00 94.75 123 TYR A O 1
ATOM 990 N N . LYS A 1 124 ? -11.184 -5.700 8.658 1.00 92.31 124 LYS A N 1
ATOM 991 C CA . LYS A 1 124 ? -12.028 -6.865 8.973 1.00 92.31 124 LYS A CA 1
ATOM 992 C C . LYS A 1 124 ? -12.177 -7.100 10.469 1.00 92.31 124 LYS A C 1
ATOM 994 O O . LYS A 1 124 ? -13.290 -7.367 10.903 1.00 92.31 124 LYS A O 1
ATOM 999 N N . SER A 1 125 ? -11.102 -6.967 11.244 1.00 88.81 125 SER A N 1
ATOM 1000 C CA . SER A 1 125 ? -11.132 -7.108 12.707 1.00 88.81 125 SER A CA 1
ATOM 1001 C C . SER A 1 125 ? -12.057 -6.093 13.378 1.00 88.81 125 SER A C 1
ATOM 1003 O O . SER A 1 125 ? -12.520 -6.317 14.493 1.00 88.81 125 SER A O 1
ATOM 1005 N N . TYR A 1 126 ? -12.344 -4.981 12.697 1.00 83.75 126 TYR A N 1
ATOM 1006 C CA . TYR A 1 126 ? -13.271 -3.964 13.170 1.00 83.75 126 TYR A CA 1
ATOM 1007 C C . TYR A 1 126 ? -14.717 -4.182 12.676 1.00 83.75 126 TYR A C 1
ATOM 1009 O O . TYR A 1 126 ? -15.658 -3.605 13.227 1.00 83.75 126 TYR A O 1
ATOM 1017 N N . LEU A 1 127 ? -14.936 -4.996 11.638 1.00 80.69 127 LEU A N 1
ATOM 1018 C CA . LEU A 1 127 ? -16.292 -5.338 11.222 1.00 80.69 127 LEU A CA 1
ATOM 1019 C C . LEU A 1 127 ? -16.937 -6.219 12.302 1.00 80.69 127 LEU A C 1
ATOM 1021 O O . LEU A 1 127 ? -16.296 -7.154 12.782 1.00 80.69 127 LEU A O 1
ATOM 1025 N N . PRO A 1 128 ? -18.193 -5.946 12.699 1.00 67.38 128 PRO A N 1
ATOM 1026 C CA . PRO A 1 128 ? -18.893 -6.838 13.608 1.00 67.38 128 PRO A CA 1
ATOM 1027 C C . PRO A 1 128 ? -18.937 -8.231 12.977 1.00 67.38 128 PRO A C 1
ATOM 1029 O O . PRO A 1 128 ? -19.258 -8.359 11.791 1.00 67.38 128 PRO A O 1
ATOM 1032 N N . SER A 1 129 ? -18.619 -9.267 13.760 1.00 59.50 129 SER A N 1
ATOM 1033 C CA . SER A 1 129 ? -18.879 -10.644 13.342 1.00 59.50 129 SER A CA 1
ATOM 1034 C C .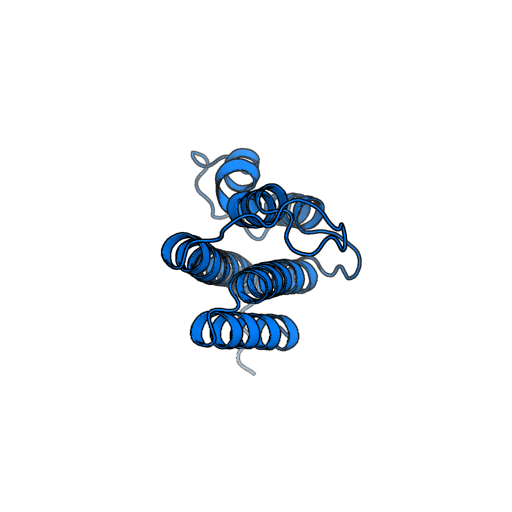 SER A 1 129 ? -20.328 -10.719 12.860 1.00 59.50 129 SER A C 1
ATOM 1036 O O . SER A 1 129 ? -21.198 -10.174 13.552 1.00 59.50 129 SER A O 1
ATOM 1038 N N . PRO A 1 130 ? -20.614 -11.331 11.695 1.00 58.00 130 PRO A N 1
ATOM 1039 C CA . PRO A 1 130 ? -21.994 -11.532 11.283 1.00 58.00 130 PRO A CA 1
ATOM 1040 C C . PRO A 1 130 ? -22.700 -12.227 12.445 1.00 58.00 130 PRO A C 1
ATOM 1042 O O . PRO A 1 130 ? -22.249 -13.284 12.892 1.00 58.00 130 PRO A O 1
ATOM 1045 N N . SER A 1 131 ? -23.726 -11.582 13.012 1.00 51.78 131 SER A N 1
ATOM 1046 C CA . SER A 1 131 ? -24.528 -12.217 14.052 1.00 51.78 131 SER A CA 1
ATOM 1047 C C . SER A 1 131 ? -24.996 -13.539 13.471 1.00 51.78 131 SER A C 1
ATOM 1049 O O . SER A 1 131 ? -25.535 -13.522 12.364 1.00 51.78 131 SER A O 1
ATOM 1051 N N . ASN A 1 132 ? -24.747 -14.649 14.168 1.00 45.38 132 ASN A N 1
ATOM 1052 C CA . ASN A 1 132 ? -25.273 -15.953 13.782 1.00 45.38 132 ASN A CA 1
ATOM 1053 C C . ASN A 1 132 ? -26.773 -15.784 13.499 1.00 45.38 132 ASN A C 1
ATOM 1055 O O . ASN A 1 132 ? -27.540 -15.529 14.429 1.00 45.38 132 ASN A O 1
ATOM 1059 N N . ALA A 1 133 ? -27.123 -15.794 12.213 1.00 39.81 133 ALA A N 1
ATOM 1060 C CA . ALA A 1 133 ? -28.491 -15.767 11.725 1.00 39.81 133 ALA A CA 1
ATOM 1061 C C . ALA A 1 133 ? -29.103 -17.158 11.883 1.00 39.81 133 ALA A C 1
ATOM 1063 O O . ALA A 1 133 ? -28.345 -18.145 11.726 1.00 39.81 133 ALA A O 1
#

Secondary structure (DSSP, 8-state):
--HHHHHHHHHHHHHHHTT-HHHHHHHHHHHHHHHHHHHHT-SS--HHHHHHHHTTSGGGTTS-TTS-HHHHIIIIITHHHHHHHHTTTTS----------HHHHHHHHHHHHHHHHHHHHHHHHHSPPPP--

Radius of gyration: 15.66 Å; chains: 1; bounding box: 44×28×43 Å

Foldseek 3Di:
DLVQLVVLLVQLVVCLVVVVLLSNLVSLLVSLQSLLCVLLVHDPDHQLVSLVSLLVDPLCVVPDPVCDSVNCSPVQSCPSVVLNVVCVRPDPDPDDPPDDDSVNSVVSSVSSVVNSVVSVVSSVVPDPDPPPD